Protein AF-A0AA41VY72-F1 (afdb_monomer)

Solvent-accessible surface area (backbone atoms only — not comparable to full-atom values): 5791 Å² total; per-residue (Å²): 134,85,81,89,82,55,85,36,79,31,88,88,52,99,55,82,39,45,63,88,73,36,49,77,45,81,46,79,42,61,78,60,56,81,83,52,48,59,60,52,55,74,71,43,94,54,90,81,73,78,81,63,72,44,80,44,81,46,55,34,49,72,68,56,28,49,76,71,60,76,46,78,94,66,56,82,73,58,62,73,62,78,77,77,84,132

Structure (mmCIF, N/CA/C/O backbone):
data_AF-A0AA41VY72-F1
#
_entry.id   AF-A0AA41VY72-F1
#
loop_
_atom_site.group_PDB
_atom_site.id
_atom_site.type_symbol
_atom_site.label_atom_id
_atom_site.label_alt_id
_atom_site.label_comp_id
_atom_site.label_asym_id
_atom_site.label_entity_id
_atom_site.label_seq_id
_atom_site.pdbx_PDB_ins_code
_atom_site.Cartn_x
_atom_site.Cartn_y
_atom_site.Cartn_z
_atom_site.occupancy
_atom_site.B_iso_or_equiv
_atom_site.auth_seq_id
_atom_site.auth_comp_id
_atom_site.auth_asym_id
_atom_site.auth_atom_id
_atom_site.pdbx_PDB_model_num
ATOM 1 N N . MET A 1 1 ? -5.733 25.784 -24.904 1.00 41.34 1 MET A N 1
ATOM 2 C CA . MET A 1 1 ? -6.430 25.046 -23.830 1.00 41.34 1 MET A CA 1
ATOM 3 C C . MET A 1 1 ? -5.945 23.604 -23.851 1.00 41.34 1 MET A C 1
ATOM 5 O O . MET A 1 1 ? -6.369 22.862 -24.729 1.00 41.34 1 MET A O 1
ATOM 9 N N . PRO A 1 2 ? -4.975 23.227 -23.003 1.00 39.75 2 PRO A N 1
ATOM 10 C CA . PRO A 1 2 ? -4.455 21.869 -22.990 1.00 39.75 2 PRO A CA 1
ATOM 11 C C . PRO A 1 2 ? -5.470 20.959 -22.293 1.00 39.75 2 PRO A C 1
ATOM 13 O O . PRO A 1 2 ? -5.876 21.202 -21.159 1.00 39.75 2 PRO A O 1
ATOM 16 N N . VAL A 1 3 ? -5.911 19.936 -23.010 1.00 38.94 3 VAL A N 1
ATOM 17 C CA . VAL A 1 3 ? -6.773 18.860 -22.520 1.00 38.94 3 VAL A CA 1
ATOM 18 C C . VAL A 1 3 ? -6.039 18.032 -21.461 1.00 38.94 3 VAL A C 1
ATOM 20 O O . VAL A 1 3 ? -4.880 17.654 -21.613 1.00 38.94 3 VAL A O 1
ATOM 23 N N . VAL A 1 4 ? -6.743 17.785 -20.364 1.00 45.66 4 VAL A N 1
ATOM 24 C CA . VAL A 1 4 ? -6.238 17.441 -19.030 1.00 45.66 4 VAL A CA 1
ATOM 25 C C . VAL A 1 4 ? -6.200 15.923 -18.804 1.00 45.66 4 VAL A C 1
ATOM 27 O O . VAL A 1 4 ? -6.718 15.414 -17.813 1.00 45.66 4 VAL A O 1
ATOM 30 N N . THR A 1 5 ? -5.629 15.150 -19.726 1.00 45.81 5 THR A N 1
ATOM 31 C CA . THR A 1 5 ? -5.651 13.681 -19.619 1.00 45.81 5 THR A CA 1
ATOM 32 C C . THR A 1 5 ? -4.324 13.121 -19.088 1.00 45.81 5 THR A C 1
ATOM 34 O O . THR A 1 5 ? -3.364 12.946 -19.833 1.00 45.81 5 THR A O 1
ATOM 37 N N . SER A 1 6 ? -4.320 12.792 -17.786 1.00 51.28 6 SER A N 1
ATOM 38 C CA . SER A 1 6 ? -3.485 11.762 -17.125 1.00 51.28 6 SER A CA 1
ATOM 39 C C . SER A 1 6 ? -2.071 12.088 -16.602 1.00 51.28 6 SER A C 1
ATOM 41 O O . SER A 1 6 ? -1.191 11.222 -16.616 1.00 51.28 6 SER A O 1
ATOM 43 N N . THR A 1 7 ? -1.843 13.256 -15.998 1.00 54.66 7 THR A N 1
ATOM 44 C CA . THR A 1 7 ? -0.695 13.455 -15.087 1.00 54.66 7 THR A CA 1
ATOM 45 C C . THR A 1 7 ? -0.989 12.852 -13.704 1.00 54.66 7 THR A C 1
ATOM 47 O O . THR A 1 7 ? -1.739 13.417 -12.915 1.00 54.66 7 THR A O 1
ATOM 50 N N . ALA A 1 8 ? -0.411 11.687 -13.381 1.00 54.53 8 ALA A N 1
ATOM 51 C CA . ALA A 1 8 ? -0.506 11.109 -12.038 1.00 54.53 8 ALA A CA 1
ATOM 52 C C . ALA A 1 8 ? 0.679 11.586 -11.175 1.00 54.53 8 ALA A C 1
ATOM 54 O O . ALA A 1 8 ? 1.839 11.233 -11.397 1.00 54.53 8 ALA A O 1
ATOM 55 N N . VAL A 1 9 ? 0.373 12.418 -10.182 1.00 56.41 9 VAL A N 1
ATOM 56 C CA . VAL A 1 9 ? 1.302 12.848 -9.129 1.00 56.41 9 VAL A CA 1
ATOM 57 C C . VAL A 1 9 ? 1.646 11.630 -8.258 1.00 56.41 9 VAL A C 1
ATOM 59 O O . VAL A 1 9 ? 0.747 10.966 -7.744 1.00 56.41 9 VAL A O 1
ATOM 62 N N . VAL A 1 10 ? 2.933 11.292 -8.113 1.00 54.56 10 VAL A N 1
ATOM 63 C CA . VAL A 1 10 ? 3.384 10.167 -7.272 1.00 54.56 10 VAL A CA 1
ATOM 64 C C . VAL A 1 10 ? 3.709 10.663 -5.859 1.00 54.56 10 VAL A C 1
ATOM 66 O O . VAL A 1 10 ? 4.401 11.658 -5.687 1.00 54.56 10 VAL A O 1
ATOM 69 N N . MET A 1 11 ? 3.236 9.934 -4.844 1.00 54.84 11 MET A N 1
ATOM 70 C CA . MET A 1 11 ? 3.107 10.407 -3.456 1.00 54.84 11 MET A CA 1
ATOM 71 C C . MET A 1 11 ? 4.404 10.589 -2.639 1.00 54.84 11 MET A C 1
ATOM 73 O O . MET A 1 11 ? 4.328 11.099 -1.529 1.00 54.84 11 MET A O 1
ATOM 77 N N . LEU A 1 12 ? 5.578 10.156 -3.118 1.00 54.94 12 LEU A N 1
ATOM 78 C CA . LEU A 1 12 ? 6.807 10.122 -2.291 1.00 54.94 12 LEU A CA 1
ATOM 79 C C . LEU A 1 12 ? 8.017 10.846 -2.893 1.00 54.94 12 LEU A C 1
ATOM 81 O O . LEU A 1 12 ? 8.947 11.192 -2.174 1.00 54.94 12 LEU A O 1
ATOM 85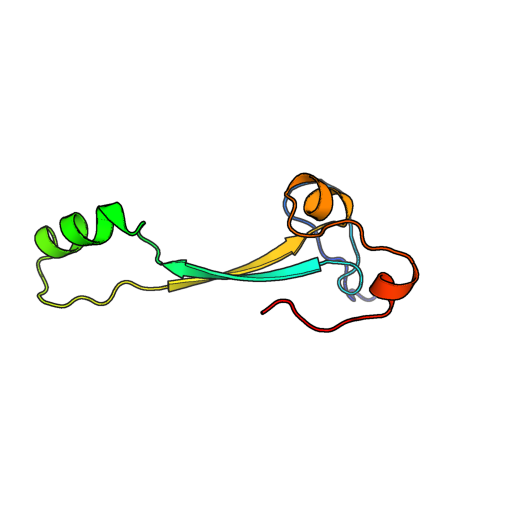 N N . THR A 1 13 ? 8.019 11.097 -4.197 1.00 55.09 13 THR A N 1
ATOM 86 C CA . THR A 1 13 ? 9.038 11.905 -4.875 1.00 55.09 13 THR A CA 1
ATOM 87 C C . THR A 1 13 ? 8.300 12.809 -5.846 1.00 55.09 13 THR A C 1
ATOM 89 O O . THR A 1 13 ? 7.439 12.307 -6.564 1.00 55.09 13 THR A O 1
ATOM 92 N N . SER A 1 14 ? 8.641 14.097 -5.905 1.00 61.84 14 SER A N 1
ATOM 93 C CA . SER A 1 14 ? 8.021 15.152 -6.736 1.00 61.84 14 SER A CA 1
ATOM 94 C C . SER A 1 14 ? 8.141 14.946 -8.261 1.00 61.84 14 SER A C 1
ATOM 96 O O . SER A 1 14 ? 8.061 15.885 -9.048 1.00 61.84 14 SER A O 1
ATOM 98 N N . SER A 1 15 ? 8.336 13.708 -8.709 1.00 64.75 15 SER A N 1
ATOM 99 C CA . SER A 1 15 ? 8.416 13.317 -10.108 1.00 64.75 15 SER A CA 1
ATOM 100 C C . SER A 1 15 ? 7.025 13.015 -10.658 1.00 64.75 15 SER A C 1
ATOM 102 O O . SER A 1 15 ? 6.298 12.166 -10.138 1.00 64.75 15 SER A O 1
ATOM 104 N N . VAL A 1 16 ? 6.677 13.679 -11.758 1.00 77.19 16 VAL A N 1
ATOM 105 C CA . VAL A 1 16 ? 5.443 13.427 -12.507 1.00 77.19 16 VAL A CA 1
ATOM 106 C C . VAL A 1 16 ? 5.606 12.142 -13.317 1.00 77.19 16 VAL A C 1
ATOM 108 O O . VAL A 1 16 ? 6.567 11.994 -14.073 1.00 77.19 16 VAL A O 1
ATOM 111 N N . VAL A 1 17 ? 4.673 11.199 -13.167 1.00 77.88 17 VAL A N 1
ATOM 112 C CA . VAL A 1 17 ? 4.675 9.936 -13.919 1.00 77.88 17 VAL A CA 1
ATOM 113 C C . VAL A 1 17 ? 3.304 9.755 -14.577 1.00 77.88 17 VAL A C 1
ATOM 115 O O . VAL A 1 17 ? 2.285 9.949 -13.919 1.00 77.88 17 VAL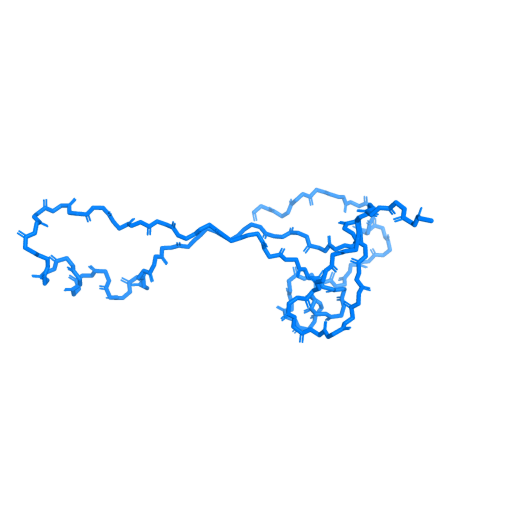 A O 1
ATOM 118 N N . PRO A 1 18 ? 3.225 9.383 -15.866 1.00 84.94 18 PRO A N 1
ATOM 119 C CA . PRO A 1 18 ? 1.938 9.105 -16.492 1.00 84.94 18 PRO A CA 1
ATOM 120 C C . PRO A 1 18 ? 1.293 7.859 -15.878 1.00 84.94 18 PRO A C 1
ATOM 122 O O . PRO A 1 18 ? 1.978 6.930 -15.432 1.00 84.94 18 PRO A O 1
ATOM 125 N N . ILE A 1 19 ? -0.039 7.817 -15.886 1.00 81.56 19 ILE A N 1
ATOM 126 C CA . ILE A 1 19 ? -0.811 6.751 -15.234 1.00 81.56 19 ILE A CA 1
ATOM 127 C C . ILE A 1 19 ? -0.553 5.351 -15.818 1.00 81.56 19 ILE A C 1
ATOM 129 O O . ILE A 1 19 ? -0.757 4.355 -15.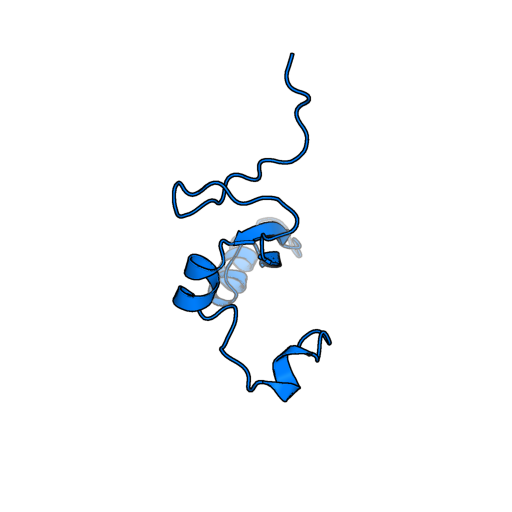121 1.00 81.56 19 ILE A O 1
ATOM 133 N N . ASP A 1 20 ? -0.083 5.262 -17.064 1.00 85.69 20 ASP A N 1
ATOM 134 C CA . ASP A 1 20 ? 0.272 4.005 -17.740 1.00 85.69 20 ASP A CA 1
ATOM 135 C C . ASP A 1 20 ? 1.625 3.447 -17.293 1.00 85.69 20 ASP A C 1
ATOM 137 O O . ASP A 1 20 ? 1.850 2.239 -17.312 1.00 85.69 20 ASP A O 1
ATOM 141 N N . LYS A 1 21 ? 2.531 4.325 -16.849 1.00 85.12 21 LYS A N 1
ATOM 142 C CA . LYS A 1 21 ? 3.866 3.947 -16.362 1.00 85.12 21 LYS A CA 1
ATOM 143 C C . LYS A 1 21 ? 3.885 3.698 -14.854 1.00 85.12 21 LYS A C 1
ATOM 145 O O . LYS A 1 21 ? 4.802 3.051 -14.349 1.00 85.12 21 LYS A O 1
ATOM 150 N N . ALA A 1 22 ? 2.904 4.225 -14.128 1.00 86.50 22 ALA A N 1
ATOM 151 C CA . ALA A 1 22 ? 2.810 4.060 -12.687 1.00 86.50 22 ALA A CA 1
ATOM 152 C C . ALA A 1 22 ? 2.525 2.599 -12.303 1.00 86.50 22 ALA A C 1
ATOM 154 O O . ALA A 1 22 ? 1.608 1.960 -12.825 1.00 86.50 22 ALA A O 1
ATOM 155 N N . ILE A 1 23 ? 3.276 2.086 -11.328 1.00 88.25 23 ILE A N 1
ATOM 156 C CA . ILE A 1 23 ? 3.019 0.764 -10.752 1.00 88.25 23 ILE A CA 1
ATOM 157 C C . ILE A 1 23 ? 1.866 0.914 -9.759 1.00 88.25 23 ILE A C 1
ATOM 159 O O . ILE A 1 23 ? 1.995 1.611 -8.751 1.00 88.25 23 ILE A O 1
ATOM 163 N N . LYS A 1 24 ? 0.736 0.268 -10.057 1.00 87.38 24 LYS A N 1
ATOM 164 C CA . LYS A 1 24 ? -0.498 0.326 -9.262 1.00 87.38 24 LYS A CA 1
ATOM 165 C C . LYS A 1 24 ? -0.561 -0.873 -8.319 1.00 87.38 24 LYS A C 1
ATOM 167 O O . LYS A 1 24 ? -0.499 -2.017 -8.768 1.00 87.38 24 LYS A O 1
ATOM 172 N N . ARG A 1 25 ? -0.705 -0.625 -7.016 1.00 88.88 25 ARG A N 1
ATOM 173 C CA . ARG A 1 25 ? -0.945 -1.662 -6.001 1.00 88.88 25 ARG A CA 1
ATOM 174 C C . ARG A 1 25 ? -2.164 -1.302 -5.174 1.00 88.88 25 ARG A C 1
ATOM 176 O O . ARG A 1 25 ? -2.314 -0.159 -4.755 1.00 88.88 25 ARG A O 1
ATOM 183 N N . PHE A 1 26 ? -3.026 -2.282 -4.947 1.00 88.69 26 PHE A N 1
ATOM 184 C CA . PHE A 1 26 ? -4.162 -2.123 -4.056 1.00 88.69 26 PHE A CA 1
ATOM 185 C C . PHE A 1 26 ? -3.782 -2.682 -2.691 1.00 88.69 26 PHE A C 1
ATOM 187 O O . PHE A 1 26 ? -3.388 -3.841 -2.581 1.00 88.69 26 PHE A O 1
ATOM 194 N N . LEU A 1 27 ? -3.835 -1.832 -1.674 1.00 89.00 27 LEU A N 1
ATOM 195 C CA . LEU A 1 27 ? -3.630 -2.215 -0.291 1.00 89.00 27 LEU A CA 1
ATOM 196 C C . LEU A 1 27 ? -4.995 -2.283 0.376 1.00 89.00 27 LEU A C 1
ATOM 198 O O . LEU A 1 27 ? -5.718 -1.288 0.427 1.00 89.00 27 LEU A O 1
ATOM 202 N N . VAL A 1 28 ? -5.312 -3.468 0.885 1.00 91.75 28 VAL A N 1
ATOM 203 C CA . VAL A 1 28 ? -6.434 -3.690 1.790 1.00 91.75 28 VAL A CA 1
ATOM 204 C C . VAL A 1 28 ? -5.831 -4.057 3.128 1.00 91.75 28 VAL A C 1
ATOM 206 O O . VAL A 1 28 ? -5.144 -5.072 3.239 1.00 91.75 28 VAL A O 1
ATOM 209 N N . ARG A 1 29 ? -6.016 -3.200 4.126 1.00 90.75 29 ARG A N 1
ATOM 210 C CA . ARG A 1 29 ? -5.486 -3.418 5.475 1.00 90.75 29 ARG A CA 1
ATOM 211 C C . ARG A 1 29 ? -6.558 -3.081 6.492 1.00 90.75 29 ARG A C 1
ATOM 213 O O . ARG A 1 29 ? -7.387 -2.214 6.239 1.00 90.75 29 ARG A O 1
ATOM 220 N N . ASN A 1 30 ? -6.557 -3.762 7.627 1.00 87.88 30 ASN A N 1
ATOM 221 C CA . ASN A 1 30 ? -7.410 -3.359 8.739 1.00 87.88 30 ASN A CA 1
ATOM 222 C C . ASN A 1 30 ? -6.877 -2.040 9.321 1.00 87.88 30 ASN A C 1
ATOM 224 O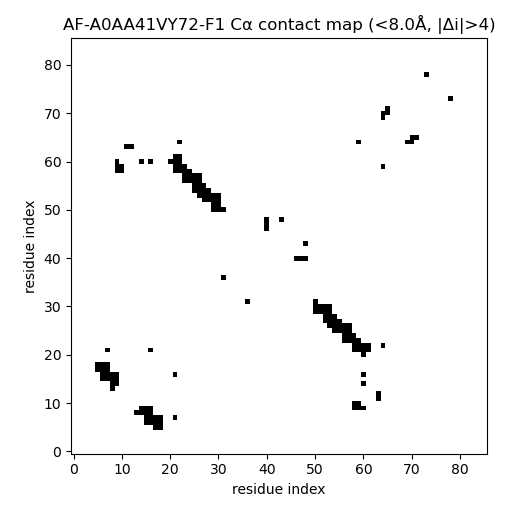 O . ASN A 1 30 ? -5.685 -1.755 9.207 1.00 87.88 30 ASN A O 1
ATOM 228 N N . ILE A 1 31 ? -7.759 -1.233 9.917 1.00 88.81 31 ILE A N 1
ATOM 229 C CA . ILE A 1 31 ? -7.365 0.030 10.572 1.00 88.81 31 ILE A CA 1
ATOM 230 C C . ILE A 1 31 ? -6.445 -0.235 11.768 1.00 88.81 31 ILE A C 1
ATOM 232 O O . ILE A 1 31 ? -5.529 0.536 12.035 1.00 88.81 31 ILE A O 1
ATOM 236 N N . VAL A 1 32 ? -6.695 -1.338 12.468 1.00 88.25 32 VAL A N 1
ATOM 237 C CA . VAL A 1 32 ? -5.977 -1.733 13.676 1.00 88.25 32 VAL A CA 1
ATOM 238 C C . VAL A 1 32 ? -5.015 -2.869 13.337 1.00 88.25 32 VAL A C 1
ATOM 240 O O . VAL A 1 32 ? -5.346 -3.773 12.562 1.00 88.25 32 VAL A O 1
ATOM 243 N N . GLU A 1 33 ? -3.814 -2.807 13.906 1.00 85.56 33 GLU A N 1
ATOM 244 C CA . GLU A 1 33 ? -2.819 -3.872 13.813 1.00 85.56 33 GLU A CA 1
ATOM 245 C C . GLU A 1 33 ? -3.286 -5.122 14.571 1.00 85.56 33 GLU A C 1
ATOM 247 O O . GLU A 1 33 ? -3.964 -5.017 15.588 1.00 85.56 33 GLU A O 1
ATOM 252 N N . GLN A 1 34 ? -2.910 -6.316 14.101 1.00 84.56 34 GLN A N 1
ATOM 253 C CA . GLN A 1 34 ? -3.391 -7.587 14.663 1.00 84.56 34 GLN A CA 1
ATOM 254 C C . GLN A 1 34 ? -3.170 -7.726 16.175 1.00 84.56 34 GLN A C 1
ATOM 256 O O . GLN A 1 34 ? -4.011 -8.317 16.848 1.00 84.56 34 GLN A O 1
ATOM 261 N N . ALA A 1 35 ? -2.082 -7.164 16.707 1.00 87.38 35 ALA A N 1
ATOM 262 C CA . ALA A 1 35 ? -1.788 -7.195 18.137 1.00 87.38 35 ALA A CA 1
ATOM 263 C C . ALA A 1 35 ? -2.822 -6.416 18.969 1.00 87.38 35 ALA A C 1
ATOM 265 O O . ALA A 1 35 ? -3.256 -6.900 20.006 1.00 87.38 35 ALA A O 1
ATOM 266 N N . ALA A 1 36 ? -3.278 -5.266 18.469 1.00 88.38 36 ALA A N 1
ATOM 267 C CA . ALA A 1 36 ? -4.215 -4.384 19.163 1.00 88.38 36 ALA A CA 1
ATOM 268 C C . ALA A 1 36 ? -5.692 -4.770 18.949 1.00 88.38 36 ALA A C 1
ATOM 270 O O . ALA A 1 36 ? -6.586 -4.127 19.491 1.00 88.38 36 ALA A O 1
ATOM 271 N N . VAL A 1 37 ? -5.986 -5.808 18.151 1.00 87.25 37 VAL A N 1
ATOM 272 C CA . VAL A 1 37 ? -7.374 -6.236 17.896 1.00 87.25 37 VAL A CA 1
ATOM 273 C C . VAL A 1 37 ? -8.060 -6.701 19.181 1.00 87.25 37 VAL A C 1
ATOM 275 O O . VAL A 1 37 ? -9.235 -6.400 19.364 1.00 87.25 37 VAL A O 1
ATOM 278 N N . ARG A 1 38 ? -7.338 -7.404 20.065 1.00 86.88 38 ARG A N 1
ATOM 279 C CA . ARG A 1 38 ? -7.890 -7.902 21.337 1.00 86.88 38 ARG A CA 1
ATOM 280 C C . ARG A 1 38 ? -8.216 -6.755 22.287 1.00 86.88 38 ARG A C 1
ATOM 282 O O . ARG A 1 38 ? -9.353 -6.656 22.729 1.00 86.88 38 ARG A O 1
ATOM 289 N N . ASP A 1 39 ? -7.272 -5.838 22.475 1.00 88.50 39 ASP A N 1
ATOM 290 C CA . ASP A 1 39 ? -7.448 -4.672 23.347 1.00 88.50 39 ASP A CA 1
ATOM 291 C C . ASP A 1 39 ? -8.620 -3.794 22.888 1.00 88.50 39 ASP A C 1
ATOM 293 O O . ASP A 1 39 ? -9.410 -3.310 23.695 1.00 88.50 39 ASP A O 1
ATOM 297 N N . VAL A 1 40 ? -8.777 -3.621 21.571 1.00 87.62 40 VAL A N 1
ATOM 298 C CA . VAL A 1 40 ? -9.903 -2.867 21.007 1.00 87.62 40 VAL A CA 1
ATOM 299 C C . VAL A 1 40 ? -11.225 -3.592 21.235 1.00 87.62 40 VAL A C 1
ATOM 301 O O . VAL A 1 40 ? -12.216 -2.931 21.522 1.00 87.62 40 VAL A O 1
ATOM 304 N N . GLN A 1 41 ? -11.264 -4.920 21.125 1.00 86.62 41 GLN A N 1
ATOM 305 C CA . GLN A 1 41 ? -12.484 -5.694 21.365 1.00 86.62 41 GLN A CA 1
ATOM 306 C C . GLN A 1 41 ? -12.899 -5.676 22.840 1.00 86.62 41 GLN A C 1
ATOM 308 O O . GLN A 1 41 ? -14.080 -5.508 23.114 1.00 86.62 41 GLN A O 1
ATOM 313 N N . GLU A 1 42 ? -11.949 -5.778 23.771 1.00 86.12 42 GLU A N 1
ATOM 314 C CA . GLU A 1 42 ? -12.207 -5.702 25.218 1.00 86.12 42 GLU A CA 1
ATOM 315 C C . GLU A 1 42 ? -12.619 -4.292 25.674 1.00 86.12 42 GLU A C 1
ATOM 317 O O . GLU A 1 42 ? -13.421 -4.147 26.594 1.00 86.12 42 GLU A O 1
ATOM 322 N N . ALA A 1 43 ? -12.106 -3.244 25.021 1.00 87.62 43 ALA A N 1
ATOM 323 C CA . ALA A 1 43 ? -12.471 -1.856 25.310 1.00 87.62 43 ALA A CA 1
ATOM 324 C C . ALA A 1 43 ? -13.767 -1.391 24.613 1.00 87.62 43 ALA A C 1
ATOM 326 O O . ALA A 1 43 ? -14.268 -0.301 24.904 1.00 87.62 43 ALA A O 1
ATOM 327 N N . CYS A 1 44 ? -14.303 -2.163 23.664 1.00 85.44 44 CYS A N 1
ATOM 328 C CA . CYS A 1 44 ? -15.529 -1.806 22.956 1.00 85.44 44 CYS A CA 1
ATOM 329 C C . CYS A 1 44 ? -16.763 -2.026 23.840 1.00 85.44 44 CYS A C 1
ATOM 331 O O . CYS A 1 44 ? -16.946 -3.081 24.429 1.00 85.44 44 CYS A O 1
ATOM 333 N N . VAL A 1 45 ? -17.669 -1.045 23.853 1.00 87.69 45 VAL A N 1
ATOM 334 C CA . VAL A 1 45 ? -18.985 -1.157 24.519 1.00 87.69 45 VAL A CA 1
ATOM 335 C C . VAL A 1 45 ? -19.928 -2.104 23.758 1.00 87.69 45 VAL A C 1
ATOM 337 O O . VAL A 1 45 ? -20.901 -2.600 24.317 1.00 87.69 45 VAL A O 1
ATOM 340 N N . TYR A 1 46 ? -19.654 -2.343 22.472 1.00 85.50 46 TYR A N 1
ATOM 341 C CA . TYR A 1 46 ? -20.451 -3.206 21.604 1.00 85.50 46 TYR A CA 1
ATOM 342 C C . TYR A 1 46 ? -19.801 -4.582 21.439 1.00 85.50 46 TYR A C 1
ATOM 344 O O . TYR A 1 46 ? -18.712 -4.691 20.868 1.00 85.50 46 TYR A O 1
ATOM 352 N N . ASP A 1 47 ? -20.520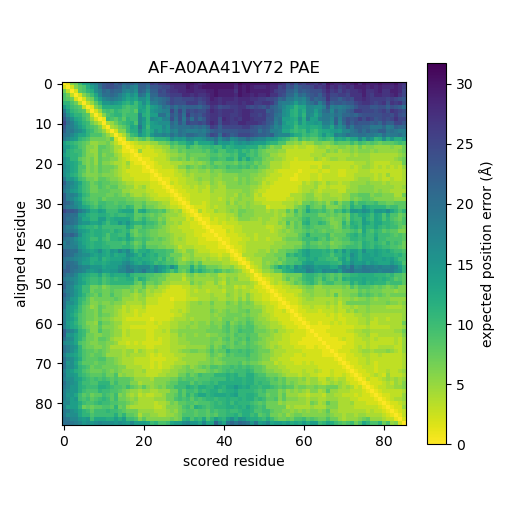 -5.630 21.836 1.00 79.12 47 ASP A N 1
ATOM 353 C CA . ASP A 1 47 ? -20.112 -7.016 21.616 1.00 79.12 47 ASP A CA 1
ATOM 354 C C . ASP A 1 47 ? -20.166 -7.366 20.117 1.00 79.12 47 ASP A C 1
ATOM 356 O O . ASP A 1 47 ? -21.224 -7.340 19.485 1.00 79.12 47 ASP A O 1
ATOM 360 N N . GLY A 1 48 ? -19.012 -7.691 19.522 1.00 79.12 48 GLY A N 1
ATOM 361 C CA . GLY A 1 48 ? -18.922 -8.169 18.133 1.00 79.12 48 GLY A CA 1
ATOM 362 C C . GLY A 1 48 ? -18.749 -7.094 17.052 1.00 79.12 48 GLY A C 1
ATOM 363 O O . GLY A 1 48 ? -19.039 -7.354 15.882 1.00 79.12 48 GLY A O 1
ATOM 364 N N . TYR A 1 49 ? -18.255 -5.900 17.393 1.00 82.69 49 TYR A N 1
ATOM 365 C CA . TYR A 1 49 ? -17.977 -4.862 16.395 1.00 82.69 49 TYR A CA 1
ATOM 366 C C . TYR A 1 49 ? -16.932 -5.313 15.355 1.00 82.69 49 TYR A C 1
ATOM 368 O O . TYR A 1 49 ? -15.772 -5.597 15.671 1.00 82.69 49 TYR A O 1
ATOM 376 N N . THR A 1 50 ? -17.328 -5.354 14.078 1.00 82.62 50 THR A N 1
ATOM 377 C CA . THR A 1 50 ? -16.413 -5.680 12.977 1.00 82.62 50 THR A CA 1
ATOM 378 C C . THR A 1 50 ? -15.566 -4.469 12.611 1.00 82.62 50 THR A C 1
ATOM 380 O O . THR A 1 50 ? -16.096 -3.432 12.208 1.00 82.62 50 THR A O 1
ATOM 383 N N . LEU A 1 51 ? -14.242 -4.610 12.681 1.00 85.06 51 LEU A N 1
ATOM 384 C CA . LEU A 1 51 ? -13.337 -3.513 12.351 1.00 85.06 51 LEU A CA 1
ATOM 385 C C . LEU A 1 51 ? -13.377 -3.172 10.846 1.00 85.06 51 LEU A C 1
ATOM 387 O O . LEU A 1 51 ? -13.265 -4.079 10.012 1.00 85.06 51 LEU A O 1
ATOM 391 N N . PRO A 1 52 ? -13.466 -1.879 10.473 1.00 89.50 52 PRO A N 1
ATOM 392 C CA . PRO A 1 52 ? -13.440 -1.478 9.073 1.00 89.50 52 PRO A CA 1
ATOM 393 C C . PRO A 1 52 ? -12.073 -1.725 8.420 1.00 89.50 52 PRO A C 1
ATOM 395 O O . PRO A 1 52 ? -11.023 -1.753 9.074 1.00 89.50 52 PRO A O 1
ATOM 398 N N . LYS A 1 53 ? -12.086 -1.857 7.088 1.00 90.88 53 LYS A N 1
ATOM 399 C CA . LYS A 1 53 ? -10.883 -2.001 6.258 1.00 90.88 53 LYS A CA 1
ATOM 400 C C . LYS A 1 53 ? -10.551 -0.694 5.544 1.00 90.88 53 LYS A C 1
ATOM 402 O O . LYS A 1 53 ? -11.429 -0.028 5.003 1.00 90.88 53 LYS A O 1
ATOM 407 N N . LEU A 1 54 ? -9.266 -0.373 5.495 1.00 91.06 54 LEU A N 1
ATOM 408 C CA . LEU A 1 54 ? -8.694 0.695 4.691 1.00 91.06 54 LEU A CA 1
ATOM 409 C C . LEU A 1 54 ? -8.410 0.180 3.285 1.00 91.06 54 LEU A C 1
ATOM 411 O O . LEU A 1 54 ? -7.695 -0.809 3.101 1.00 91.06 54 LEU A O 1
ATOM 415 N N . TYR A 1 55 ? -8.945 0.897 2.303 1.00 92.44 55 TYR A N 1
ATOM 416 C CA . TYR A 1 55 ? -8.735 0.648 0.885 1.00 92.44 55 TYR A CA 1
ATOM 417 C C . TYR A 1 55 ? -7.888 1.774 0.302 1.00 92.44 55 TYR A C 1
ATOM 419 O O . TYR A 1 55 ? -8.345 2.909 0.191 1.00 92.44 55 TYR A O 1
ATOM 427 N N . ALA A 1 56 ? -6.652 1.467 -0.089 1.00 89.12 56 ALA A N 1
ATOM 428 C CA . ALA A 1 56 ? -5.739 2.445 -0.670 1.00 89.12 56 ALA A CA 1
ATOM 429 C C . ALA A 1 56 ? -5.158 1.931 -1.990 1.00 89.12 56 ALA A C 1
ATOM 431 O O . ALA A 1 56 ? -4.520 0.879 -2.047 1.00 89.12 56 ALA A O 1
ATOM 432 N N . LYS A 1 57 ? -5.343 2.697 -3.071 1.00 87.31 57 LYS A N 1
ATOM 433 C CA . LYS A 1 57 ? -4.670 2.447 -4.350 1.00 87.31 57 LYS A CA 1
ATOM 434 C C . LYS A 1 57 ? -3.369 3.244 -4.385 1.00 87.31 57 LYS A C 1
ATOM 436 O O . LYS A 1 57 ? -3.367 4.436 -4.672 1.00 87.31 57 LYS A O 1
ATOM 441 N N . MET A 1 58 ? -2.266 2.568 -4.100 1.00 86.25 58 MET A N 1
ATOM 442 C CA . MET A 1 58 ? -0.934 3.156 -4.133 1.00 86.25 58 MET A CA 1
ATOM 443 C C . MET A 1 58 ? -0.412 3.217 -5.570 1.00 86.25 58 MET A C 1
ATOM 445 O O . MET A 1 58 ? -0.462 2.230 -6.313 1.00 86.25 58 MET A O 1
ATOM 449 N N . LEU A 1 59 ? 0.111 4.383 -5.941 1.00 86.75 59 LEU A N 1
ATOM 450 C CA . LEU A 1 59 ? 0.768 4.655 -7.216 1.00 86.75 59 LEU A CA 1
ATOM 451 C C . LEU A 1 59 ? 2.251 4.893 -6.941 1.00 86.75 59 LEU A C 1
ATOM 453 O O . LEU A 1 59 ? 2.598 5.810 -6.200 1.00 86.75 59 LEU A O 1
ATOM 457 N N . TYR A 1 60 ? 3.120 4.078 -7.538 1.00 85.50 60 TYR A N 1
ATOM 458 C CA . TYR A 1 60 ? 4.568 4.193 -7.368 1.00 85.50 60 TYR A CA 1
ATOM 459 C C . TYR A 1 60 ? 5.271 4.595 -8.663 1.00 85.50 60 TYR A C 1
ATOM 461 O O . TYR A 1 60 ? 4.939 4.119 -9.754 1.00 85.50 60 TYR A O 1
ATOM 469 N N . CYS A 1 61 ? 6.313 5.413 -8.513 1.00 87.25 61 CYS A N 1
ATOM 470 C CA . CYS A 1 61 ? 7.324 5.618 -9.538 1.00 87.25 61 CYS A CA 1
ATOM 471 C C . CYS A 1 61 ? 8.251 4.388 -9.629 1.00 87.25 61 CYS A C 1
ATOM 473 O O . CYS A 1 61 ? 8.378 3.629 -8.667 1.00 87.25 61 CYS A O 1
ATOM 475 N N . VAL A 1 62 ? 8.925 4.176 -10.767 1.00 86.31 62 VAL A N 1
ATOM 476 C CA . VAL A 1 62 ? 9.786 2.988 -10.965 1.00 86.31 62 VAL A CA 1
ATOM 477 C C . VAL A 1 62 ? 10.934 2.944 -9.948 1.00 86.31 62 VAL A C 1
ATOM 479 O O . VAL A 1 62 ? 11.196 1.894 -9.366 1.00 86.31 62 VAL A O 1
ATOM 482 N N . SER A 1 63 ? 11.575 4.082 -9.669 1.00 86.50 63 SER A N 1
ATOM 483 C CA . SER A 1 63 ? 12.642 4.180 -8.662 1.00 86.50 63 SER A CA 1
ATOM 484 C C . SER A 1 63 ? 12.119 3.918 -7.245 1.00 86.50 63 SER A C 1
ATOM 486 O O . SER A 1 63 ? 12.722 3.147 -6.499 1.00 86.50 63 SER A O 1
ATOM 488 N N . CYS A 1 64 ? 10.958 4.483 -6.900 1.00 87.19 64 CYS A N 1
ATOM 489 C CA . CYS A 1 64 ? 10.259 4.269 -5.632 1.00 87.19 64 CYS A CA 1
ATOM 490 C C . CYS A 1 64 ? 9.972 2.777 -5.400 1.00 87.19 64 CYS A C 1
ATOM 492 O O . CYS A 1 64 ? 10.186 2.251 -4.307 1.00 87.19 64 CYS A O 1
ATOM 494 N N . ALA A 1 65 ? 9.499 2.086 -6.440 1.00 89.31 65 ALA A N 1
ATOM 495 C CA . ALA A 1 65 ? 9.112 0.684 -6.366 1.00 89.31 65 ALA A CA 1
ATOM 496 C C . ALA A 1 65 ? 10.315 -0.261 -6.219 1.00 89.31 65 ALA A C 1
ATOM 498 O O . ALA A 1 65 ? 10.197 -1.292 -5.559 1.00 89.31 65 ALA A O 1
ATOM 499 N N . ILE A 1 66 ? 11.468 0.085 -6.802 1.00 91.44 66 ILE A N 1
ATOM 500 C CA . ILE A 1 66 ? 12.710 -0.687 -6.641 1.00 91.44 66 ILE A CA 1
ATOM 501 C C . ILE A 1 66 ? 13.284 -0.476 -5.236 1.00 91.44 66 ILE A C 1
ATOM 503 O O . ILE A 1 66 ? 13.645 -1.448 -4.579 1.00 91.44 66 ILE A O 1
ATOM 507 N N . ARG A 1 67 ? 13.308 0.773 -4.743 1.00 90.69 67 ARG A N 1
ATOM 508 C CA . ARG A 1 67 ? 13.816 1.107 -3.400 1.00 90.69 67 ARG A CA 1
ATOM 509 C C . ARG A 1 67 ? 13.007 0.451 -2.279 1.00 90.69 67 AR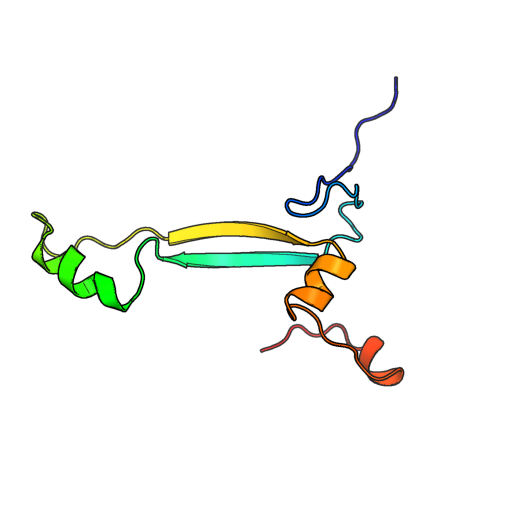G A C 1
ATOM 511 O O . ARG A 1 67 ? 13.580 -0.013 -1.307 1.00 90.69 67 ARG A O 1
ATOM 518 N N . SER A 1 68 ? 11.683 0.413 -2.415 1.00 89.00 68 SER A N 1
ATOM 519 C CA . SER A 1 68 ? 10.783 -0.245 -1.452 1.00 89.00 68 SER A CA 1
ATOM 520 C C . SER A 1 68 ? 10.648 -1.756 -1.679 1.00 89.00 68 SER A C 1
ATOM 522 O O . SER A 1 68 ? 9.846 -2.406 -1.017 1.00 89.00 68 SER A O 1
ATOM 524 N N . HIS A 1 69 ? 11.406 -2.319 -2.627 1.00 89.06 69 HIS A N 1
ATOM 525 C CA . HIS A 1 69 ? 11.379 -3.735 -2.996 1.00 89.06 69 HIS A CA 1
ATOM 526 C C . HIS A 1 69 ? 9.996 -4.282 -3.400 1.00 89.06 69 HIS A C 1
ATOM 528 O O . HIS A 1 69 ? 9.782 -5.495 -3.392 1.00 89.06 69 HIS A O 1
ATOM 534 N N . VAL A 1 70 ? 9.075 -3.412 -3.829 1.00 89.06 70 VAL A N 1
ATOM 535 C CA . VAL A 1 70 ? 7.763 -3.797 -4.383 1.00 89.06 70 VAL A CA 1
ATOM 536 C C . VAL A 1 70 ? 7.921 -4.518 -5.725 1.00 89.06 70 VAL A C 1
ATOM 538 O O . VAL A 1 70 ? 7.126 -5.396 -6.067 1.00 89.06 70 VAL A O 1
ATOM 541 N N . VAL A 1 71 ? 8.946 -4.152 -6.499 1.00 89.69 71 VAL A N 1
ATOM 542 C CA . VAL A 1 71 ? 9.356 -4.849 -7.725 1.00 89.69 71 VAL A CA 1
ATOM 543 C C . VAL A 1 71 ? 10.830 -5.227 -7.643 1.00 89.69 71 VAL A C 1
ATOM 545 O O . VAL A 1 71 ? 11.640 -4.508 -7.061 1.00 89.69 71 VAL A O 1
ATOM 548 N N . ARG A 1 72 ? 11.187 -6.365 -8.244 1.00 90.19 72 ARG A N 1
ATOM 549 C CA . ARG A 1 72 ? 12.559 -6.892 -8.273 1.00 90.19 72 ARG A CA 1
ATOM 550 C C . ARG A 1 72 ? 13.039 -7.056 -9.712 1.00 90.19 72 ARG A C 1
ATOM 552 O O . ARG A 1 72 ? 12.236 -7.247 -10.629 1.00 90.19 72 ARG A O 1
ATOM 559 N N . VAL A 1 73 ? 14.352 -6.981 -9.916 1.00 90.94 73 VAL A N 1
ATOM 560 C CA . VAL A 1 73 ? 14.969 -7.185 -11.233 1.00 90.94 73 VAL A CA 1
ATOM 561 C C . VAL A 1 73 ? 14.790 -8.647 -11.659 1.00 90.94 73 VAL A C 1
ATOM 563 O O . VAL A 1 73 ? 15.024 -9.564 -10.878 1.00 90.94 73 VAL A O 1
ATOM 566 N N . ARG A 1 74 ? 14.360 -8.862 -12.909 1.00 91.25 74 ARG A N 1
ATOM 567 C CA . ARG 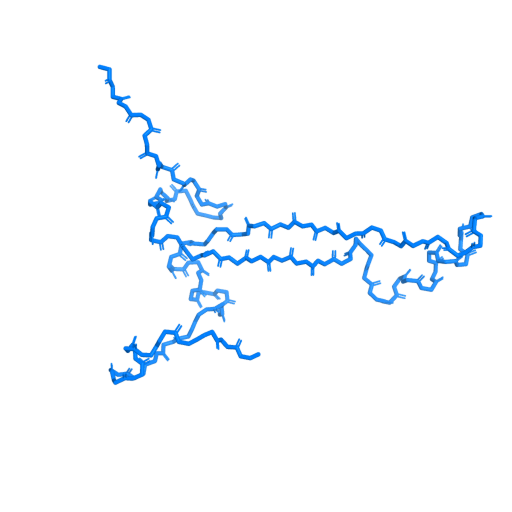A 1 74 ? 14.163 -10.187 -13.526 1.00 91.25 74 ARG A CA 1
ATOM 568 C C . ARG A 1 74 ? 15.103 -10.372 -14.723 1.00 91.25 74 ARG A C 1
ATOM 570 O O . ARG A 1 74 ? 15.453 -9.382 -15.382 1.00 91.25 74 ARG A O 1
ATOM 577 N N . SER A 1 75 ? 15.468 -11.626 -15.018 1.00 92.06 75 SER A N 1
ATOM 578 C CA . SER A 1 75 ? 16.259 -12.001 -16.205 1.00 92.06 75 SER A CA 1
ATOM 579 C C . SER A 1 75 ? 15.551 -11.602 -17.508 1.00 92.06 75 SER A C 1
ATOM 581 O O . SER A 1 75 ? 14.336 -11.389 -17.516 1.00 92.06 75 SER A O 1
ATOM 583 N N . ARG A 1 76 ? 16.301 -11.484 -18.617 1.00 90.69 76 ARG A N 1
ATOM 584 C CA . ARG A 1 76 ? 15.789 -10.985 -19.911 1.00 90.69 76 ARG A CA 1
ATOM 585 C C . ARG A 1 76 ? 14.533 -11.732 -20.369 1.00 90.69 76 ARG A C 1
ATOM 587 O O . ARG A 1 76 ? 13.552 -11.094 -20.735 1.00 90.69 76 ARG A O 1
ATOM 594 N N . GLU A 1 77 ? 14.547 -13.056 -20.275 1.00 91.38 77 GLU A N 1
ATOM 595 C CA . GLU A 1 77 ? 13.428 -13.925 -20.655 1.00 91.38 77 GLU A CA 1
ATOM 596 C C . GLU A 1 77 ? 12.219 -13.741 -19.726 1.00 91.38 77 GLU A C 1
ATOM 598 O O . GLU A 1 77 ? 11.092 -13.546 -20.182 1.00 91.38 77 GLU A O 1
ATOM 603 N N . LYS A 1 78 ? 12.456 -13.684 -18.408 1.00 88.94 78 LYS A N 1
ATOM 604 C CA . LYS A 1 78 ? 11.403 -13.539 -17.390 1.00 88.94 78 LYS A CA 1
ATOM 605 C C . LYS A 1 78 ? 10.735 -12.159 -17.383 1.00 88.94 78 LYS A C 1
ATOM 607 O O . LYS A 1 78 ? 9.661 -12.020 -16.805 1.00 88.94 78 LYS A O 1
ATOM 612 N N . ARG A 1 79 ? 11.314 -11.135 -18.027 1.00 89.00 79 ARG A N 1
ATOM 613 C CA . ARG A 1 79 ? 10.662 -9.816 -18.193 1.00 89.00 79 ARG A CA 1
ATOM 614 C C . ARG A 1 79 ? 9.425 -9.876 -19.088 1.00 89.00 79 ARG A C 1
ATOM 616 O O . ARG A 1 79 ? 8.542 -9.040 -18.914 1.00 89.00 79 ARG A O 1
ATOM 623 N N . ARG A 1 80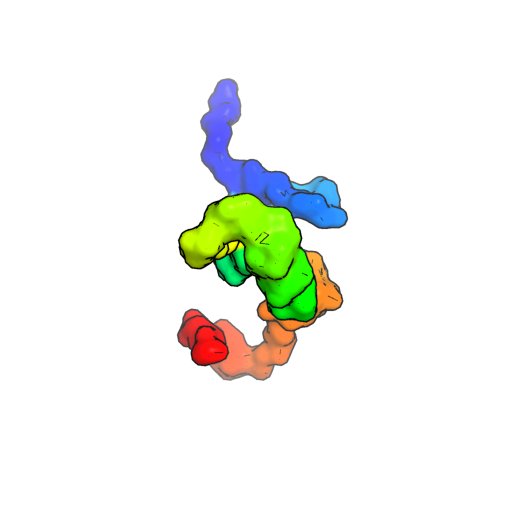 ? 9.356 -10.841 -20.017 1.00 89.50 80 ARG A N 1
ATOM 624 C CA . ARG A 1 80 ? 8.192 -11.019 -20.899 1.00 89.50 80 ARG A CA 1
ATOM 625 C C . ARG A 1 80 ? 6.999 -11.623 -20.160 1.00 89.50 80 ARG A C 1
ATOM 627 O O . ARG A 1 80 ? 5.869 -11.365 -20.561 1.00 89.50 80 ARG A O 1
ATOM 634 N N . ASN A 1 81 ? 7.241 -12.362 -19.074 1.00 89.06 81 ASN A N 1
ATOM 635 C CA . ASN A 1 81 ? 6.168 -12.885 -18.240 1.00 89.06 81 ASN A CA 1
ATOM 636 C C . ASN A 1 81 ? 5.476 -11.737 -17.463 1.00 89.06 81 ASN A C 1
ATOM 638 O O . ASN A 1 81 ? 6.131 -10.975 -16.735 1.00 89.06 81 ASN A O 1
ATOM 642 N N . ARG A 1 82 ? 4.156 -11.613 -17.643 1.00 88.50 82 ARG A N 1
ATOM 643 C CA . ARG A 1 82 ? 3.277 -10.604 -17.030 1.00 88.50 82 ARG A CA 1
ATOM 644 C C . ARG A 1 82 ? 2.302 -11.191 -16.001 1.00 88.50 82 ARG A C 1
ATOM 646 O O . ARG A 1 82 ? 1.456 -10.444 -15.517 1.00 88.50 82 ARG A O 1
ATOM 653 N N . ASP A 1 83 ? 2.431 -12.470 -15.660 1.00 89.69 83 ASP A N 1
ATOM 654 C CA . ASP A 1 83 ? 1.581 -13.116 -14.663 1.00 89.69 83 ASP A CA 1
ATOM 655 C C . ASP A 1 83 ? 1.725 -12.425 -13.294 1.00 89.69 83 ASP A C 1
ATOM 657 O O . ASP A 1 83 ? 2.841 -12.042 -12.903 1.00 89.69 83 ASP A O 1
ATOM 661 N N . PRO A 1 84 ? 0.613 -12.211 -12.564 1.00 85.06 84 PRO A N 1
ATOM 662 C CA . PRO A 1 84 ? 0.667 -11.660 -11.220 1.00 85.06 84 PRO A CA 1
ATOM 663 C C . PRO A 1 84 ? 1.365 -12.643 -10.262 1.00 85.06 84 PRO A C 1
ATOM 665 O O . PRO A 1 84 ? 1.292 -13.855 -10.461 1.00 85.06 84 PRO A O 1
ATOM 668 N N . PRO A 1 85 ? 2.052 -12.145 -9.218 1.00 84.31 85 PRO A N 1
ATOM 669 C CA . PRO A 1 85 ? 2.512 -13.011 -8.139 1.00 84.31 85 PRO A CA 1
ATOM 670 C C . PRO A 1 85 ? 1.302 -13.622 -7.413 1.00 84.31 85 PRO A C 1
ATOM 672 O O . PRO A 1 85 ? 0.284 -12.941 -7.267 1.00 84.31 85 PRO A O 1
ATOM 675 N N . ALA A 1 86 ? 1.437 -14.883 -6.994 1.00 74.56 86 ALA A N 1
ATOM 676 C CA . ALA A 1 86 ? 0.481 -15.558 -6.116 1.00 74.56 86 ALA A CA 1
ATOM 677 C C . ALA A 1 86 ? 0.492 -14.961 -4.701 1.00 74.56 86 ALA A C 1
ATOM 679 O O . ALA A 1 86 ? 1.555 -14.427 -4.297 1.00 74.56 86 ALA A O 1
#

Radius of gyration: 19.08 Å; Cα contacts (8 Å, |Δi|>4): 81; chains: 1; bounding box: 37×41×49 Å

Secondary structure (DSSP, 8-state):
------EEE-SSSS-EEETTTSEEEEEEEESS-GGGHHHHHHH-SSTTPPPPEEEEEEEE-HHHHHHTTSS----TTTTS--PPP-

Organism: Papaver nudicaule (NCBI:txid74823)

pLDDT: mean 81.0, std 14.22, range [38.94, 92.44]

Sequence (86 aa):
MPVVTSTAVVMLTSSVVPIDKAIKRFLVRNIVEQAAVRDVQEACVYDGYTLPKLYAKMLYCVSCAIRSHVVRVRSREKRRNRDPPA

InterPro domains:
  IPR000892 Small ribosomal subunit protein eS26 [PF01283] (13-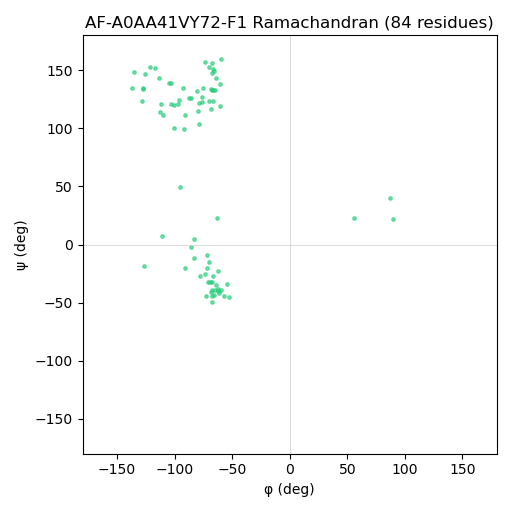85)
  IPR000892 Small ribosomal subunit protein eS26 [PTHR12538] (14-85)
  IPR038551 Ribosomal protein eS26 superfamily [G3DSA:3.30.1740.20] (5-86)

Nearest PDB structures (foldseek):
  8t4s-assembly1_a  TM=9.744E-01  e=2.178E-08  Homo sapiens
  8rg0-assembly1_Q  TM=9.517E-01  e=2.820E-08  Homo sapiens
  7qiz-assembly1_DA  TM=9.607E-01  e=3.008E-08  Solanum lycopersicum
  6gz5-assembly1_Ba  TM=9.273E-01  e=5.040E-08  Oryctolagus cuniculus
  6zu5-assembly1_SAA  TM=9.447E-01  e=6.657E-07  Paranosema locustae

Foldseek 3Di:
DDDDPAFDQADPDRDTDGPVQWDKDKDKAFPDDPVCPVVCCVPDPDHPDDTDIDIDTHTDDPVRCVVVVVDDDDDPVCVPDPDDDD

Mean predicted aligned error: 9.06 Å